Protein AF-A0A832IFD3-F1 (afdb_monomer_lite)

Radius of gyration: 28.28 Å; chains: 1; bounding box: 38×31×102 Å

Secondary structure (DSSP, 8-state):
-------GGGGS--EETTEEHHHHHHHHHHHHHHHHHHHHH--HHHHHHHHHHHHHHHHHHHHHHH-GGG--------GGG---STT-PPPP---------

pLDDT: mean 74.17, std 17.44, range [41.19, 96.0]

Structure (mmCIF, N/CA/C/O backbone):
data_AF-A0A832IFD3-F1
#
_entry.id   AF-A0A832IFD3-F1
#
loop_
_atom_site.group_PDB
_atom_site.id
_atom_site.type_symbol
_atom_site.label_atom_id
_atom_site.label_alt_id
_atom_site.label_comp_id
_atom_site.label_asym_id
_atom_site.label_entity_id
_atom_site.label_seq_id
_atom_site.pdbx_PDB_ins_code
_atom_site.Cartn_x
_atom_site.Cartn_y
_atom_site.Cartn_z
_atom_site.occupancy
_atom_site.B_iso_or_equiv
_atom_site.auth_seq_id
_atom_site.auth_comp_id
_atom_site.auth_asym_id
_atom_site.auth_atom_id
_atom_site.pdbx_PDB_model_num
ATOM 1 N N . MET A 1 1 ? 20.923 13.932 -40.776 1.00 64.19 1 MET A N 1
ATOM 2 C CA . MET A 1 1 ? 19.746 13.867 -39.874 1.00 64.19 1 MET A CA 1
ATOM 3 C C . MET A 1 1 ? 20.057 12.945 -38.698 1.00 64.19 1 MET A C 1
ATOM 5 O O . MET A 1 1 ? 20.489 11.821 -38.929 1.00 64.19 1 MET A O 1
ATOM 9 N N . LYS A 1 2 ? 19.915 13.411 -37.447 1.00 56.66 2 LYS A N 1
ATOM 10 C CA . LYS A 1 2 ? 20.198 12.598 -36.247 1.00 56.66 2 LYS A CA 1
ATOM 11 C C . LYS A 1 2 ? 19.088 11.555 -36.055 1.00 56.66 2 LYS A C 1
ATOM 13 O O . LYS A 1 2 ? 17.916 11.911 -35.992 1.00 56.66 2 LYS A O 1
ATOM 18 N N . LYS A 1 3 ? 19.451 10.271 -35.985 1.00 70.06 3 LYS A N 1
ATOM 19 C CA . LYS A 1 3 ? 18.503 9.172 -35.747 1.00 70.06 3 LYS A CA 1
ATOM 20 C C . LYS A 1 3 ? 18.209 9.081 -34.247 1.00 70.06 3 LYS A C 1
ATOM 22 O O . LYS A 1 3 ? 19.082 8.701 -33.472 1.00 70.06 3 LYS A O 1
ATOM 27 N N . PHE A 1 4 ? 16.992 9.421 -33.834 1.00 71.94 4 PHE A N 1
ATOM 28 C CA . PHE A 1 4 ? 16.545 9.224 -32.456 1.00 71.94 4 PHE A CA 1
ATOM 29 C C . PHE A 1 4 ? 16.092 7.771 -32.261 1.00 71.94 4 PHE A C 1
ATOM 31 O O . PHE A 1 4 ? 15.257 7.259 -33.007 1.00 71.94 4 PHE A O 1
ATOM 38 N N . LYS A 1 5 ? 16.653 7.080 -31.262 1.00 70.19 5 LYS A N 1
ATOM 39 C CA . LYS A 1 5 ? 16.202 5.737 -30.870 1.00 70.19 5 LYS A CA 1
ATOM 40 C C . LYS A 1 5 ? 14.793 5.874 -30.288 1.00 70.19 5 LYS A C 1
ATOM 42 O O . LYS A 1 5 ? 14.614 6.581 -29.301 1.00 70.19 5 LYS A O 1
ATOM 47 N N . ILE A 1 6 ? 13.806 5.201 -30.881 1.00 68.44 6 ILE A N 1
ATOM 48 C CA . ILE A 1 6 ? 12.424 5.191 -30.381 1.00 68.44 6 ILE A CA 1
ATOM 49 C C . ILE A 1 6 ? 12.435 4.666 -28.940 1.00 68.44 6 ILE A C 1
ATOM 51 O O . ILE A 1 6 ? 12.671 3.479 -28.690 1.00 68.44 6 ILE A O 1
ATOM 55 N N . TYR A 1 7 ? 12.216 5.571 -27.986 1.00 58.38 7 TYR A N 1
ATOM 56 C CA . TYR A 1 7 ? 12.236 5.273 -26.562 1.00 58.38 7 TYR A CA 1
ATOM 57 C C . TYR A 1 7 ? 10.970 4.495 -26.195 1.00 58.38 7 TYR A C 1
ATOM 59 O O . TYR A 1 7 ? 9.900 5.049 -25.966 1.00 58.38 7 TYR A O 1
ATOM 67 N N . LYS A 1 8 ? 11.076 3.163 -26.187 1.00 59.59 8 LYS A N 1
ATOM 68 C CA . LYS A 1 8 ? 9.932 2.253 -26.003 1.00 59.59 8 LYS A CA 1
ATOM 69 C C . LYS A 1 8 ? 9.608 1.947 -24.533 1.00 59.59 8 LYS A C 1
ATOM 71 O O . LYS A 1 8 ? 8.765 1.091 -24.268 1.00 59.59 8 LYS A O 1
ATOM 76 N N . ASN A 1 9 ? 10.261 2.619 -23.582 1.00 59.09 9 ASN A N 1
ATOM 77 C CA . ASN A 1 9 ? 10.113 2.330 -22.151 1.00 59.09 9 ASN A CA 1
ATOM 78 C C . ASN A 1 9 ? 8.904 3.022 -21.504 1.00 59.09 9 ASN A C 1
ATOM 80 O O . ASN A 1 9 ? 8.437 2.549 -20.474 1.00 59.09 9 ASN A O 1
ATOM 84 N N . ILE A 1 10 ? 8.321 4.041 -22.147 1.00 60.38 10 ILE A N 1
ATOM 85 C CA . ILE A 1 10 ? 7.134 4.767 -21.652 1.00 60.38 10 ILE A CA 1
ATOM 86 C C . ILE A 1 10 ? 5.885 3.889 -21.451 1.00 60.38 10 ILE A C 1
ATOM 88 O O . ILE A 1 10 ? 5.020 4.242 -20.663 1.00 60.38 10 ILE A O 1
ATOM 92 N N . ARG A 1 11 ? 5.784 2.730 -22.120 1.00 55.12 11 ARG A N 1
ATOM 93 C CA . ARG A 1 11 ? 4.643 1.801 -21.968 1.00 55.12 11 ARG A CA 1
ATOM 94 C C . ARG A 1 11 ? 4.897 0.638 -21.012 1.00 55.12 11 ARG A C 1
ATOM 96 O O . ARG A 1 11 ? 3.987 -0.146 -20.774 1.00 55.12 11 ARG A O 1
ATOM 103 N N . LYS A 1 12 ? 6.128 0.444 -20.523 1.00 56.81 12 LYS A N 1
ATOM 104 C CA . LYS A 1 12 ? 6.491 -0.853 -19.932 1.00 56.81 12 LYS A CA 1
ATOM 105 C C . LYS A 1 12 ? 5.999 -1.057 -18.506 1.00 56.81 12 LYS A C 1
ATOM 107 O O . LYS A 1 12 ? 5.722 -2.201 -18.172 1.00 56.81 12 LYS A O 1
ATOM 112 N N . ARG A 1 13 ? 5.861 -0.015 -17.684 1.00 60.72 13 ARG A N 1
ATOM 113 C CA . ARG A 1 13 ? 5.265 -0.117 -16.342 1.00 60.72 13 ARG A CA 1
ATOM 114 C C . ARG A 1 13 ? 4.687 1.236 -15.940 1.00 60.72 13 ARG A C 1
ATOM 116 O O . ARG A 1 13 ? 5.447 2.161 -15.680 1.00 60.72 13 ARG A O 1
ATOM 123 N N . ALA A 1 14 ? 3.362 1.344 -15.874 1.00 70.94 14 ALA A N 1
ATOM 124 C CA . ALA A 1 14 ? 2.728 2.424 -15.129 1.00 70.94 14 ALA A CA 1
ATOM 125 C C . ALA A 1 14 ? 2.959 2.142 -13.638 1.00 70.94 14 ALA A C 1
ATOM 127 O O . ALA A 1 14 ? 2.419 1.175 -13.091 1.00 70.94 14 ALA A O 1
ATOM 128 N N . MET A 1 15 ? 3.843 2.925 -13.021 1.00 79.56 15 MET A N 1
ATOM 129 C CA . MET A 1 15 ? 4.092 2.887 -11.584 1.00 79.56 15 MET A CA 1
ATOM 130 C C . MET A 1 15 ? 3.428 4.098 -10.941 1.00 79.56 15 MET A C 1
ATOM 132 O O . MET A 1 15 ? 3.633 5.225 -11.386 1.00 79.56 15 MET A O 1
ATOM 136 N N . ILE A 1 16 ? 2.655 3.859 -9.889 1.00 81.31 16 ILE A N 1
ATOM 137 C CA . ILE A 1 16 ? 2.046 4.887 -9.050 1.00 81.31 16 ILE A CA 1
ATOM 138 C C . ILE A 1 16 ? 2.712 4.776 -7.679 1.00 81.31 16 ILE A C 1
ATOM 140 O O . ILE A 1 16 ? 2.691 3.710 -7.068 1.00 81.31 16 ILE A O 1
ATOM 144 N N . MET A 1 17 ? 3.367 5.852 -7.229 1.00 80.75 17 MET A N 1
ATOM 145 C CA . MET A 1 17 ? 4.104 5.902 -5.951 1.00 80.75 17 MET A CA 1
ATOM 146 C C . MET A 1 17 ? 5.102 4.742 -5.756 1.00 80.75 17 MET A C 1
ATOM 148 O O . MET A 1 17 ? 5.241 4.185 -4.672 1.00 80.75 17 MET A O 1
ATOM 152 N N . GLY A 1 18 ? 5.797 4.342 -6.825 1.00 79.00 18 GLY A N 1
ATOM 153 C CA . GLY A 1 18 ? 6.788 3.260 -6.772 1.00 79.00 18 GLY A CA 1
ATOM 154 C C . GLY A 1 18 ? 6.206 1.840 -6.777 1.00 79.00 18 GLY A C 1
ATOM 155 O O . GLY A 1 18 ? 6.981 0.887 -6.797 1.00 79.00 18 GLY A O 1
ATOM 156 N N . LEU A 1 19 ? 4.878 1.680 -6.831 1.00 83.81 19 LEU A N 1
ATOM 157 C CA . LEU A 1 19 ? 4.201 0.392 -7.012 1.00 83.81 19 LEU A CA 1
ATOM 158 C C . LEU A 1 19 ? 3.615 0.271 -8.431 1.00 83.81 19 LEU A C 1
ATOM 160 O O . LEU A 1 19 ? 3.092 1.244 -8.971 1.00 83.81 19 LEU A O 1
ATOM 164 N N . PRO A 1 20 ? 3.650 -0.913 -9.066 1.00 86.75 20 PRO A N 1
ATOM 165 C CA . PRO A 1 20 ? 2.891 -1.170 -10.285 1.00 86.75 20 PRO A CA 1
ATOM 166 C C . PRO A 1 20 ? 1.384 -1.100 -10.002 1.00 86.75 20 PRO A C 1
ATOM 168 O O . PRO A 1 20 ? 0.940 -1.429 -8.901 1.00 86.75 20 PRO A O 1
ATOM 171 N N . ILE A 1 21 ? 0.598 -0.735 -11.019 1.00 87.19 21 ILE A N 1
ATOM 172 C CA . ILE A 1 21 ? -0.857 -0.519 -10.917 1.00 87.19 21 ILE A CA 1
ATOM 173 C C . ILE A 1 21 ? -1.617 -1.639 -10.176 1.00 87.19 21 ILE A C 1
ATOM 175 O O . ILE A 1 21 ? -2.500 -1.355 -9.373 1.00 87.19 21 ILE A O 1
ATOM 179 N N . SER A 1 22 ? -1.237 -2.906 -10.373 1.00 87.50 22 SER A N 1
ATOM 180 C CA . SER A 1 22 ? -1.863 -4.060 -9.714 1.00 87.50 22 SER A CA 1
ATOM 181 C C . SER A 1 22 ? -1.634 -4.067 -8.198 1.00 87.50 22 SER A C 1
ATOM 183 O O . SER A 1 22 ? -2.567 -4.266 -7.426 1.00 87.50 22 SER A O 1
ATOM 185 N N . LEU A 1 23 ? -0.394 -3.817 -7.764 1.00 88.31 23 LEU A N 1
ATOM 186 C CA . LEU A 1 23 ? -0.032 -3.770 -6.343 1.00 88.31 23 LEU A CA 1
ATOM 187 C C . LEU A 1 23 ? -0.601 -2.522 -5.667 1.00 88.31 23 LEU A C 1
ATOM 189 O O . LEU A 1 23 ? -1.001 -2.573 -4.508 1.00 88.31 23 LEU A O 1
ATOM 193 N N . PHE A 1 24 ? -0.689 -1.416 -6.405 1.00 90.56 24 PHE A N 1
ATOM 194 C CA . PHE A 1 24 ? -1.393 -0.224 -5.950 1.00 90.56 24 PHE A CA 1
ATOM 195 C C . PHE A 1 24 ? -2.884 -0.504 -5.703 1.00 90.56 24 PHE A C 1
ATOM 197 O O . PHE A 1 24 ? -3.415 -0.109 -4.670 1.00 90.56 24 PHE A O 1
ATOM 204 N N . GLY A 1 25 ? -3.541 -1.253 -6.595 1.00 92.56 25 GLY A N 1
ATOM 205 C CA . GLY A 1 25 ? -4.919 -1.703 -6.390 1.00 92.56 25 GLY A CA 1
ATOM 206 C C . GLY A 1 25 ? -5.090 -2.544 -5.121 1.00 92.56 25 GLY A C 1
ATOM 207 O O . GLY A 1 25 ? -6.030 -2.317 -4.364 1.00 92.56 25 GLY A O 1
ATOM 208 N N . LEU A 1 26 ? -4.153 -3.458 -4.841 1.00 92.75 26 LEU A N 1
ATOM 209 C CA . LEU A 1 26 ? -4.161 -4.252 -3.607 1.00 92.75 26 LEU A CA 1
ATOM 210 C C . LEU A 1 26 ? -4.024 -3.371 -2.353 1.00 92.75 26 LEU A C 1
ATOM 212 O O . LEU A 1 26 ? -4.733 -3.584 -1.371 1.00 92.75 26 LEU A O 1
ATOM 216 N N . MET A 1 27 ? -3.150 -2.361 -2.397 1.00 94.25 27 MET A N 1
ATOM 217 C CA . MET A 1 27 ? -2.993 -1.391 -1.310 1.00 94.25 27 MET A CA 1
ATOM 218 C C . MET A 1 27 ? -4.283 -0.588 -1.088 1.00 94.25 27 MET A C 1
ATOM 220 O O . MET A 1 27 ? -4.737 -0.474 0.046 1.00 94.25 27 MET A O 1
ATOM 224 N N . MET A 1 28 ? -4.939 -0.130 -2.157 1.00 95.19 28 MET A N 1
ATOM 225 C CA . MET A 1 28 ? -6.221 0.578 -2.056 1.00 95.19 28 MET A CA 1
ATOM 226 C C . MET A 1 28 ? -7.349 -0.308 -1.519 1.00 95.19 28 MET A C 1
ATOM 228 O O . MET A 1 28 ? -8.133 0.139 -0.684 1.00 95.19 28 MET A O 1
ATOM 232 N N . ALA A 1 29 ? -7.408 -1.577 -1.931 1.00 95.25 29 ALA A N 1
ATOM 233 C CA . ALA A 1 29 ? -8.371 -2.535 -1.393 1.00 95.25 29 ALA A CA 1
ATOM 234 C C . ALA A 1 29 ? -8.165 -2.766 0.114 1.00 95.25 29 ALA A C 1
ATOM 236 O O . ALA A 1 29 ? -9.140 -2.792 0.863 1.00 95.25 29 ALA A O 1
ATOM 237 N N . SER A 1 30 ? -6.909 -2.863 0.569 1.00 95.31 30 SER A N 1
ATOM 238 C CA . SER A 1 30 ? -6.576 -2.939 1.997 1.00 95.31 30 SER A CA 1
ATOM 239 C C . SER A 1 30 ? -7.036 -1.695 2.754 1.00 95.31 30 SER A C 1
ATOM 241 O O . SER A 1 30 ? -7.658 -1.833 3.802 1.00 95.31 30 SER A O 1
ATOM 243 N N . VAL A 1 31 ? -6.810 -0.492 2.212 1.00 94.62 31 VAL A N 1
ATOM 244 C CA . VAL A 1 31 ? -7.243 0.771 2.836 1.00 94.62 31 VAL A CA 1
ATOM 245 C C . VAL A 1 31 ? -8.768 0.825 2.976 1.00 94.62 31 VAL A C 1
ATOM 247 O O . VAL A 1 31 ? -9.292 1.131 4.050 1.00 94.62 31 VAL A O 1
ATOM 250 N N . ILE A 1 32 ? -9.501 0.467 1.921 1.00 96.00 32 ILE A N 1
ATOM 251 C CA . ILE A 1 32 ? -10.970 0.441 1.949 1.00 96.00 32 ILE A CA 1
ATOM 252 C C . ILE A 1 32 ? -11.476 -0.630 2.928 1.00 96.00 32 ILE A C 1
ATOM 254 O O . ILE A 1 32 ? -12.363 -0.359 3.736 1.00 96.00 32 ILE A O 1
ATOM 258 N N . GLY A 1 33 ? -10.884 -1.827 2.917 1.00 94.56 33 GLY A N 1
ATOM 259 C CA . GLY A 1 33 ? -11.224 -2.901 3.852 1.00 94.56 33 GLY A CA 1
ATOM 260 C C . GLY A 1 33 ? -10.929 -2.534 5.308 1.00 94.56 33 GLY A C 1
ATOM 261 O O . GLY A 1 33 ? -11.736 -2.805 6.195 1.00 94.56 33 GLY A O 1
ATOM 262 N N . SER A 1 34 ? -9.819 -1.839 5.561 1.00 93.81 34 SER A N 1
ATOM 263 C CA . SER A 1 34 ? -9.510 -1.312 6.888 1.00 93.81 34 SER A CA 1
ATOM 264 C C . SER A 1 34 ? -10.521 -0.287 7.367 1.00 93.81 34 SER A C 1
ATOM 266 O O . SER A 1 34 ? -10.923 -0.325 8.526 1.00 93.81 34 SER A O 1
ATOM 268 N N . LEU A 1 35 ? -10.962 0.599 6.475 1.00 92.50 35 LEU A N 1
ATOM 269 C CA . LEU A 1 35 ? -11.980 1.585 6.798 1.00 92.50 35 LEU A CA 1
ATOM 270 C C . LEU A 1 35 ? -13.289 0.895 7.201 1.00 92.50 35 LEU A C 1
ATOM 272 O O . LEU A 1 35 ? -13.867 1.253 8.223 1.00 92.50 35 LEU A O 1
ATOM 276 N N . MET A 1 36 ? -13.699 -0.138 6.454 1.00 93.81 36 MET A N 1
ATOM 277 C CA . MET A 1 36 ? -14.856 -0.977 6.789 1.00 93.81 36 MET A CA 1
ATOM 278 C C . MET A 1 36 ? -14.707 -1.630 8.174 1.00 93.81 36 MET A C 1
ATOM 280 O O . MET A 1 36 ? -15.630 -1.588 8.981 1.00 93.81 36 MET A O 1
ATOM 284 N N . LEU A 1 37 ? -13.541 -2.195 8.501 1.00 91.12 37 LEU A N 1
ATOM 285 C CA . LEU A 1 37 ? -13.313 -2.808 9.816 1.00 91.12 37 LEU A CA 1
ATOM 286 C C . LEU A 1 37 ? -13.385 -1.802 10.970 1.00 91.12 37 LEU A C 1
ATOM 288 O O . LEU A 1 37 ? -13.944 -2.113 12.023 1.00 91.12 37 LEU A O 1
ATOM 292 N N . ILE A 1 38 ? -12.837 -0.601 10.779 1.00 91.38 38 ILE A N 1
ATOM 293 C CA . ILE A 1 38 ? -12.824 0.443 11.809 1.00 91.38 38 ILE A CA 1
ATOM 294 C C . ILE A 1 38 ? -14.252 0.883 12.148 1.00 91.38 38 ILE A C 1
ATOM 296 O O . ILE A 1 38 ? -14.588 0.964 13.331 1.00 91.38 38 ILE A O 1
ATOM 300 N N . ILE A 1 39 ? -15.102 1.111 11.137 1.00 92.19 39 ILE A N 1
ATOM 301 C CA . ILE A 1 39 ? -16.489 1.551 11.364 1.00 92.19 39 ILE A CA 1
ATOM 302 C C . ILE A 1 39 ? -17.346 0.479 12.049 1.00 92.19 39 ILE A C 1
ATOM 304 O O . ILE A 1 39 ? -18.207 0.826 12.850 1.00 92.19 39 ILE A O 1
ATOM 308 N N . PHE A 1 40 ? -17.107 -0.809 11.775 1.00 89.00 40 PHE A N 1
ATOM 309 C CA . PHE A 1 40 ? -17.889 -1.903 12.361 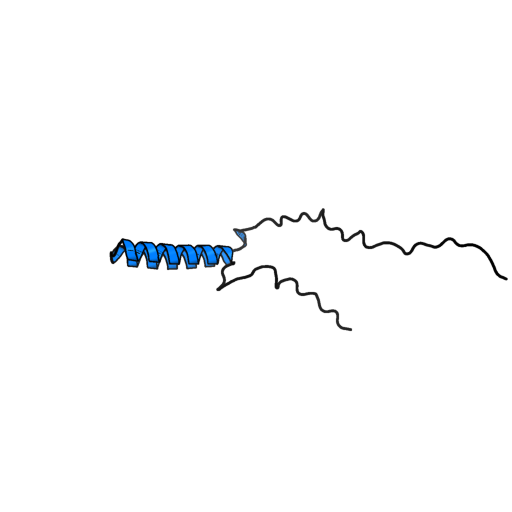1.00 89.00 40 PHE A CA 1
ATOM 310 C C . PHE A 1 40 ? -17.432 -2.293 13.769 1.00 89.00 40 PHE A C 1
ATOM 312 O O . PHE A 1 40 ? -18.257 -2.700 14.581 1.00 89.00 40 PHE A O 1
ATOM 319 N N . SER A 1 41 ? -16.133 -2.206 14.066 1.00 85.31 41 SER A N 1
ATOM 320 C CA . SER A 1 41 ? -15.593 -2.740 15.320 1.00 85.31 41 SER A CA 1
ATOM 321 C C . SER A 1 41 ? -15.452 -1.710 16.443 1.00 85.31 41 SER A C 1
ATOM 323 O O . SER A 1 41 ? -15.454 -2.119 17.601 1.00 85.31 41 SER A O 1
ATOM 325 N N . PHE A 1 42 ? -15.256 -0.423 16.130 1.00 78.62 42 PHE A N 1
ATOM 326 C CA . PHE A 1 42 ? -15.096 0.681 17.096 1.00 78.62 42 PHE A CA 1
ATOM 327 C C . PHE A 1 42 ? -14.188 0.392 18.320 1.00 78.62 42 PHE A C 1
ATOM 329 O O . PHE A 1 42 ? -14.419 0.887 19.421 1.00 78.62 42 PHE A O 1
ATOM 336 N N . SER A 1 43 ? -13.124 -0.399 18.140 1.00 87.31 43 SER A N 1
ATOM 337 C CA . SER A 1 43 ? -12.145 -0.727 19.187 1.00 87.31 43 SER A CA 1
ATOM 338 C C . SER A 1 43 ? -10.792 -0.082 18.892 1.00 87.31 43 SER A C 1
ATOM 340 O O . SER A 1 43 ? -10.261 -0.212 17.786 1.00 87.31 43 SER A O 1
ATOM 342 N N . LEU A 1 44 ? -10.195 0.567 19.900 1.00 88.81 44 LEU A N 1
ATOM 343 C CA . LEU A 1 44 ? -8.871 1.195 19.791 1.00 88.81 44 LEU A CA 1
ATOM 344 C C . LEU A 1 44 ? -7.783 0.194 19.385 1.00 88.81 44 LEU A C 1
ATOM 346 O O . LEU A 1 44 ? -6.922 0.518 18.568 1.00 88.81 44 LEU A O 1
ATOM 350 N N . SER A 1 45 ? -7.843 -1.039 19.893 1.00 90.69 45 SER A N 1
ATOM 351 C CA . SER A 1 45 ? -6.876 -2.088 19.551 1.00 90.69 45 SER A CA 1
ATOM 352 C C . SER A 1 45 ? -6.928 -2.453 18.067 1.00 90.69 45 SER A C 1
ATOM 354 O O . SER A 1 45 ? -5.888 -2.640 17.437 1.00 90.69 45 SER A O 1
ATOM 356 N N . VAL A 1 46 ? -8.133 -2.507 17.490 1.00 91.06 46 VAL A N 1
ATOM 357 C CA . VAL A 1 46 ? -8.330 -2.810 16.065 1.00 91.06 46 VAL A CA 1
ATOM 358 C C . VAL A 1 46 ? -7.802 -1.669 15.203 1.00 91.06 46 VAL A C 1
ATOM 360 O O . VAL A 1 46 ? -7.105 -1.926 14.227 1.00 91.06 46 VAL A O 1
ATOM 363 N N . ILE A 1 47 ? -8.048 -0.415 15.592 1.00 91.75 47 ILE A N 1
ATOM 364 C CA . ILE A 1 47 ? -7.537 0.763 14.874 1.00 91.75 47 ILE A CA 1
ATOM 365 C C . ILE A 1 47 ? -6.005 0.721 14.781 1.00 91.75 47 ILE A C 1
ATOM 367 O O . ILE A 1 47 ? -5.449 0.874 13.693 1.00 91.75 47 ILE A O 1
ATOM 371 N N . ILE A 1 48 ? -5.317 0.457 15.897 1.00 93.75 48 ILE A N 1
ATOM 372 C CA . ILE A 1 48 ? -3.847 0.386 15.934 1.00 93.75 48 ILE A CA 1
ATOM 373 C C . ILE A 1 48 ? -3.327 -0.752 15.044 1.00 93.75 48 ILE A C 1
ATOM 375 O O . ILE A 1 48 ? -2.427 -0.535 14.230 1.00 93.75 48 ILE A O 1
ATOM 379 N N . LEU A 1 49 ? -3.910 -1.950 15.163 1.00 93.50 49 LEU A N 1
ATOM 380 C CA . LEU A 1 49 ? -3.511 -3.119 14.374 1.00 93.50 49 LEU A CA 1
ATOM 381 C C . LEU A 1 49 ? -3.658 -2.863 12.872 1.00 93.50 49 LEU A C 1
ATOM 383 O O . LEU A 1 49 ? -2.768 -3.174 12.084 1.00 93.50 49 LEU A O 1
ATOM 387 N N . VAL A 1 50 ? -4.780 -2.275 12.480 1.00 93.56 50 VAL A N 1
ATOM 388 C CA . VAL A 1 50 ? -5.129 -2.015 11.087 1.00 93.56 50 VAL A CA 1
ATOM 389 C C . VAL A 1 50 ? -4.227 -0.945 10.455 1.00 93.56 50 VAL A C 1
ATOM 391 O O . VAL A 1 50 ? -3.855 -1.065 9.282 1.00 93.56 50 VAL A O 1
ATOM 394 N N . LEU A 1 51 ? -3.826 0.074 11.221 1.00 92.50 51 LEU A N 1
ATOM 395 C CA . LEU A 1 51 ? -2.848 1.075 10.780 1.00 92.50 51 LEU A CA 1
ATOM 396 C C . 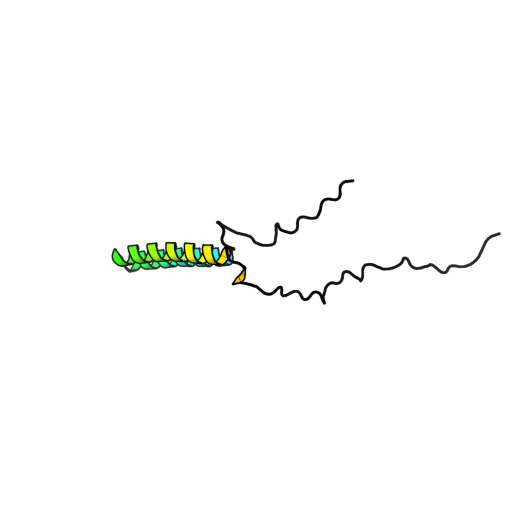LEU A 1 51 ? -1.466 0.449 10.556 1.00 92.50 51 LEU A C 1
ATOM 398 O O . LEU A 1 51 ? -0.871 0.633 9.492 1.00 92.50 51 LEU A O 1
ATOM 402 N N . LEU A 1 52 ? -0.983 -0.335 11.527 1.00 95.62 52 LEU A N 1
ATOM 403 C CA . LEU A 1 52 ? 0.278 -1.076 11.414 1.00 95.62 52 LEU A CA 1
ATOM 404 C C . LEU A 1 52 ? 0.259 -2.035 10.222 1.00 95.62 52 LEU A C 1
ATOM 406 O O . LEU A 1 52 ? 1.233 -2.101 9.473 1.00 95.62 52 LEU A O 1
ATOM 410 N N . PHE A 1 53 ? -0.856 -2.736 10.014 1.00 95.38 53 PHE A N 1
ATOM 411 C CA . PHE A 1 53 ? -1.026 -3.659 8.900 1.00 95.38 53 PHE A CA 1
ATOM 412 C C . PHE A 1 53 ? -0.926 -2.948 7.548 1.00 95.38 53 PHE A C 1
ATOM 414 O O . PHE A 1 53 ? -0.155 -3.383 6.698 1.00 95.38 53 PHE A O 1
ATOM 421 N N . ASN A 1 54 ? -1.629 -1.826 7.349 1.00 94.94 54 ASN A N 1
ATOM 422 C CA . ASN A 1 54 ? -1.540 -1.063 6.097 1.00 94.94 54 ASN A CA 1
ATOM 423 C C . ASN A 1 54 ? -0.120 -0.535 5.837 1.00 94.94 54 ASN A C 1
ATOM 425 O O . ASN A 1 54 ? 0.365 -0.596 4.705 1.00 94.94 54 ASN A O 1
ATOM 429 N N . PHE A 1 55 ? 0.569 -0.056 6.877 1.00 94.25 55 PHE A N 1
ATOM 430 C CA . PHE A 1 55 ? 1.946 0.421 6.748 1.00 94.25 55 PHE A CA 1
ATOM 431 C C . PHE A 1 55 ? 2.919 -0.718 6.410 1.00 94.25 55 PHE A C 1
ATOM 433 O O . PHE A 1 55 ? 3.716 -0.606 5.476 1.00 94.25 55 PHE A O 1
ATOM 440 N N . GLY A 1 56 ? 2.815 -1.845 7.121 1.00 95.31 56 GLY A N 1
ATOM 441 C CA . GLY A 1 56 ? 3.613 -3.044 6.869 1.00 95.31 56 GLY A CA 1
ATOM 442 C C . GL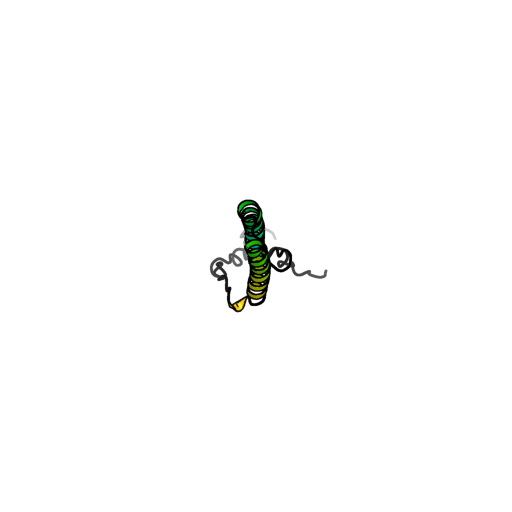Y A 1 56 ? 3.372 -3.622 5.475 1.00 95.31 56 GLY A C 1
ATOM 443 O O . GLY A 1 56 ? 4.328 -3.952 4.774 1.00 95.31 56 GLY A O 1
ATOM 444 N N . LEU A 1 57 ? 2.113 -3.664 5.033 1.00 94.44 57 LEU A N 1
ATOM 445 C CA . LEU A 1 57 ? 1.730 -4.074 3.685 1.00 94.44 57 LEU A CA 1
ATOM 446 C C . LEU A 1 57 ? 2.408 -3.183 2.636 1.00 94.44 57 LEU A C 1
ATOM 448 O O . LEU A 1 57 ? 3.070 -3.691 1.733 1.00 94.44 57 LEU A O 1
ATOM 452 N N . TYR A 1 58 ? 2.309 -1.858 2.771 1.00 92.19 58 TYR A N 1
ATOM 453 C CA . TYR A 1 58 ? 2.934 -0.921 1.835 1.00 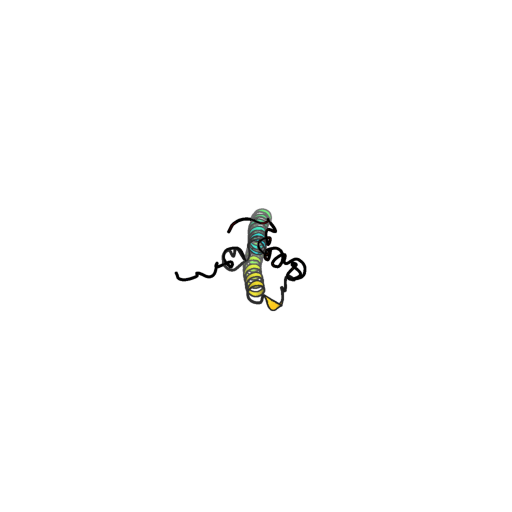92.19 58 TYR A CA 1
ATOM 454 C C . TYR A 1 58 ? 4.456 -1.107 1.747 1.00 92.19 58 TYR A C 1
ATOM 456 O O . TYR A 1 58 ? 5.009 -1.184 0.646 1.00 92.19 58 TYR A O 1
ATOM 464 N N . LEU A 1 59 ? 5.134 -1.238 2.891 1.00 92.00 59 LEU A N 1
ATOM 465 C CA . LEU A 1 59 ? 6.577 -1.481 2.936 1.00 92.00 59 LEU A CA 1
ATOM 466 C C . LEU A 1 59 ? 6.960 -2.819 2.295 1.00 92.00 59 LEU A C 1
ATOM 468 O O . LEU A 1 59 ? 7.887 -2.860 1.484 1.00 92.00 59 LEU A O 1
ATOM 472 N N . GLY A 1 60 ? 6.231 -3.893 2.610 1.00 90.88 60 GLY A N 1
ATOM 473 C CA . GLY A 1 60 ? 6.463 -5.223 2.046 1.00 90.88 60 GLY A CA 1
ATOM 474 C C . GLY A 1 60 ? 6.306 -5.244 0.525 1.00 90.88 60 GLY A C 1
ATOM 475 O O . GLY A 1 60 ? 7.176 -5.748 -0.189 1.00 90.88 60 GLY A O 1
ATOM 476 N N . LEU A 1 61 ? 5.244 -4.618 0.008 1.00 89.00 61 LEU A N 1
ATOM 477 C CA . LEU A 1 61 ? 5.013 -4.485 -1.432 1.00 89.00 61 LEU A CA 1
ATOM 478 C C . LEU A 1 61 ? 6.105 -3.642 -2.102 1.00 89.00 61 LEU A C 1
ATOM 480 O O . LEU A 1 61 ? 6.619 -4.026 -3.152 1.00 89.00 61 LEU A O 1
ATOM 484 N N . SER A 1 62 ? 6.494 -2.5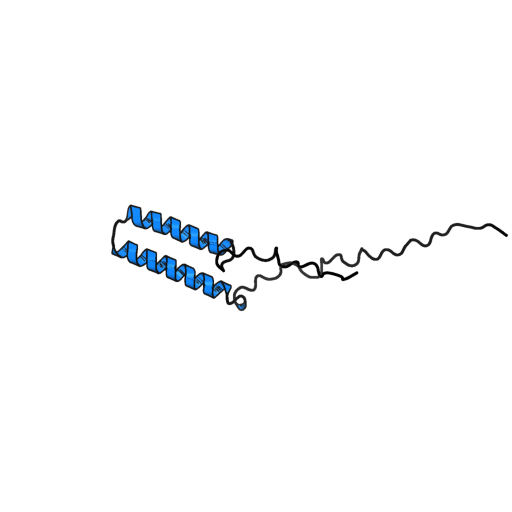18 -1.496 1.00 87.25 62 SER A N 1
ATOM 485 C CA . SER A 1 62 ? 7.553 -1.646 -2.021 1.00 87.25 62 SER A CA 1
ATOM 486 C C . SER A 1 62 ? 8.901 -2.372 -2.097 1.00 87.25 62 SER A C 1
ATOM 488 O O . SER A 1 62 ? 9.608 -2.286 -3.104 1.00 87.25 62 SER A O 1
ATOM 490 N N . TYR A 1 63 ? 9.236 -3.163 -1.074 1.00 86.00 63 TYR A N 1
ATOM 491 C CA . TYR A 1 63 ? 10.446 -3.983 -1.063 1.00 86.00 63 TYR A CA 1
ATOM 492 C C . TYR A 1 63 ? 10.422 -5.081 -2.137 1.00 86.00 63 TYR A C 1
ATOM 494 O O . TYR A 1 63 ? 11.430 -5.309 -2.813 1.00 86.00 63 TYR A O 1
ATOM 502 N N . SER A 1 64 ? 9.266 -5.718 -2.345 1.00 81.88 64 SER A N 1
ATOM 503 C CA . SER A 1 64 ? 9.079 -6.743 -3.378 1.00 81.88 64 SER A CA 1
ATOM 504 C C . SER A 1 64 ? 9.266 -6.177 -4.794 1.00 81.88 64 SER A C 1
ATOM 506 O O . SER A 1 64 ? 9.916 -6.796 -5.634 1.00 81.88 64 SER A O 1
ATOM 508 N N . VAL A 1 65 ? 8.795 -4.951 -5.049 1.00 80.25 65 VAL A N 1
ATOM 509 C CA . VAL A 1 65 ? 8.980 -4.268 -6.344 1.00 80.25 65 VAL A CA 1
ATOM 510 C C . VAL A 1 65 ? 10.437 -3.869 -6.589 1.00 80.25 65 VAL A C 1
ATOM 512 O O . VAL A 1 65 ? 10.906 -3.941 -7.726 1.00 80.25 65 VAL A O 1
ATOM 515 N N . LYS A 1 66 ? 11.167 -3.464 -5.540 1.00 77.50 66 LYS A N 1
ATOM 516 C CA . LYS A 1 66 ? 12.587 -3.080 -5.635 1.00 77.50 66 LYS A CA 1
ATOM 517 C C . LYS A 1 66 ? 13.519 -4.252 -5.947 1.00 77.50 66 LYS A C 1
ATOM 519 O O . LYS A 1 66 ? 14.584 -4.022 -6.512 1.00 77.50 66 LYS A O 1
ATOM 524 N N . ASN A 1 67 ? 13.117 -5.484 -5.632 1.00 74.31 67 ASN A N 1
ATOM 525 C CA . ASN A 1 67 ? 13.876 -6.705 -5.908 1.00 74.31 67 ASN A CA 1
ATOM 526 C C . ASN A 1 67 ? 13.193 -7.538 -7.009 1.00 74.31 67 ASN A C 1
ATOM 528 O O . ASN A 1 67 ? 12.652 -8.612 -6.733 1.00 74.31 67 ASN A O 1
ATOM 532 N N . PRO A 1 68 ? 13.241 -7.100 -8.286 1.00 63.78 68 PRO A N 1
ATOM 533 C CA . PRO A 1 68 ? 12.556 -7.773 -9.393 1.00 63.78 68 PRO A CA 1
ATOM 534 C C . PRO A 1 68 ? 13.085 -9.188 -9.673 1.00 63.78 68 PRO A C 1
ATOM 536 O O . PRO A 1 68 ? 12.484 -9.915 -10.459 1.00 63.78 68 PRO A O 1
ATOM 539 N N . ASN A 1 69 ? 14.186 -9.594 -9.031 1.00 60.16 69 ASN A N 1
ATOM 540 C CA . ASN A 1 69 ? 14.791 -10.912 -9.199 1.00 60.16 69 ASN A CA 1
ATOM 541 C C . ASN A 1 69 ? 13.898 -12.055 -8.683 1.00 60.16 69 ASN A C 1
ATOM 543 O O . ASN A 1 69 ? 13.976 -13.161 -9.206 1.00 60.16 69 ASN A O 1
ATOM 547 N N . LEU A 1 70 ? 13.011 -11.774 -7.718 1.00 56.88 70 LEU A N 1
ATOM 548 C CA . LEU A 1 70 ? 12.035 -12.740 -7.190 1.00 56.88 70 LEU A CA 1
ATOM 549 C C . LEU A 1 70 ? 10.775 -12.858 -8.064 1.00 56.88 70 LEU A C 1
ATOM 551 O O . LEU A 1 70 ? 10.040 -13.836 -7.974 1.00 56.88 70 LEU A O 1
ATOM 555 N N . LEU A 1 71 ? 10.524 -11.865 -8.921 1.00 56.06 71 LEU A N 1
ATOM 556 C CA . LEU A 1 71 ? 9.350 -11.771 -9.785 1.00 56.06 71 LEU A CA 1
ATOM 557 C C . LEU A 1 71 ? 9.787 -11.746 -11.251 1.00 56.06 71 LEU A C 1
ATOM 559 O O . LEU A 1 71 ? 9.427 -10.836 -12.006 1.00 56.06 71 LEU A O 1
ATOM 563 N N . HIS A 1 72 ? 10.563 -12.755 -11.659 1.00 55.03 72 HIS A N 1
ATOM 564 C CA . HIS A 1 72 ? 10.787 -13.068 -13.070 1.00 55.03 72 HIS A CA 1
ATOM 565 C C . HIS A 1 72 ? 9.450 -13.482 -13.709 1.00 55.03 72 HIS A C 1
ATOM 567 O O . HIS A 1 72 ? 9.160 -14.656 -13.919 1.00 55.03 72 HIS A O 1
ATOM 573 N N . TYR A 1 73 ? 8.611 -12.489 -14.019 1.00 57.09 73 TYR A N 1
ATOM 574 C CA . TYR A 1 73 ? 7.483 -12.634 -14.928 1.00 57.09 73 TYR A CA 1
ATOM 575 C C . TYR A 1 73 ? 8.083 -12.969 -16.289 1.00 57.09 73 TYR A C 1
ATOM 577 O O . TYR A 1 73 ? 8.589 -12.100 -17.008 1.00 57.09 73 TYR A O 1
ATOM 585 N N . GLN A 1 74 ? 8.130 -14.271 -16.553 1.00 52.75 74 GLN A N 1
ATOM 586 C CA . GLN A 1 74 ? 8.681 -14.887 -17.742 1.00 52.75 74 GLN A CA 1
ATOM 587 C C . GLN A 1 74 ? 8.190 -14.114 -18.969 1.00 52.75 74 GLN A C 1
ATOM 589 O O . GLN A 1 74 ? 7.000 -13.844 -19.134 1.00 52.75 74 GLN A O 1
ATOM 594 N N . LYS A 1 75 ? 9.136 -13.683 -19.804 1.00 55.19 75 LYS A N 1
ATOM 595 C CA . LYS A 1 75 ? 8.878 -13.013 -21.078 1.00 55.19 75 LYS A CA 1
ATOM 596 C C . LYS A 1 75 ? 8.066 -13.982 -21.952 1.00 55.19 75 LYS A C 1
ATOM 598 O O . LYS A 1 75 ? 8.651 -14.804 -22.641 1.00 55.19 75 LYS A O 1
ATOM 603 N N . VAL A 1 76 ? 6.735 -13.880 -21.939 1.00 60.03 76 VAL A N 1
ATOM 604 C CA . VAL A 1 76 ? 5.796 -14.733 -22.709 1.00 60.03 76 VAL A CA 1
ATOM 605 C C . VAL A 1 76 ? 5.864 -14.539 -24.232 1.00 60.03 76 VAL A C 1
ATOM 607 O O . VAL A 1 76 ? 4.985 -14.986 -24.959 1.00 60.03 76 VAL A O 1
ATOM 610 N N . PHE A 1 77 ? 6.908 -13.885 -24.742 1.00 57.72 77 PHE A N 1
ATOM 611 C CA . PHE A 1 77 ? 7.140 -13.779 -26.175 1.00 57.72 77 PHE A CA 1
ATOM 612 C C . PHE A 1 77 ? 8.418 -14.533 -26.532 1.00 57.72 77 PHE A C 1
ATOM 614 O O . PHE A 1 77 ? 9.510 -13.977 -26.356 1.00 57.72 77 PHE A O 1
ATOM 621 N N . PRO A 1 78 ? 8.294 -15.790 -26.997 1.00 63.81 78 PRO A N 1
ATOM 622 C CA . PRO A 1 78 ? 9.417 -16.511 -27.565 1.00 63.81 78 PRO A CA 1
ATOM 623 C C . PRO A 1 78 ? 9.904 -15.769 -28.814 1.00 63.81 78 PRO A C 1
ATOM 625 O O . PRO A 1 78 ? 9.112 -15.308 -29.640 1.00 63.81 78 PRO A O 1
ATOM 628 N N . ASP A 1 79 ? 11.224 -15.650 -28.961 1.00 59.81 79 ASP A N 1
ATOM 629 C CA . ASP A 1 79 ? 11.846 -14.943 -30.090 1.00 59.81 79 ASP A CA 1
ATOM 630 C C . ASP A 1 79 ? 11.592 -15.652 -31.448 1.00 59.81 79 ASP A C 1
ATOM 632 O O . ASP A 1 79 ? 11.934 -15.118 -32.504 1.00 59.81 79 ASP A O 1
ATOM 636 N N . THR A 1 80 ? 10.922 -16.813 -31.437 1.00 62.62 80 THR A N 1
ATOM 637 C CA . THR A 1 80 ? 10.486 -17.577 -32.616 1.00 62.62 80 THR A CA 1
ATOM 638 C C . THR A 1 80 ? 9.329 -16.927 -33.387 1.00 62.62 80 THR A C 1
ATOM 640 O O . THR A 1 80 ? 9.183 -17.211 -34.571 1.00 62.62 80 THR A O 1
ATOM 643 N N . ILE A 1 81 ? 8.551 -16.009 -32.786 1.00 61.38 81 ILE A N 1
ATOM 644 C CA . I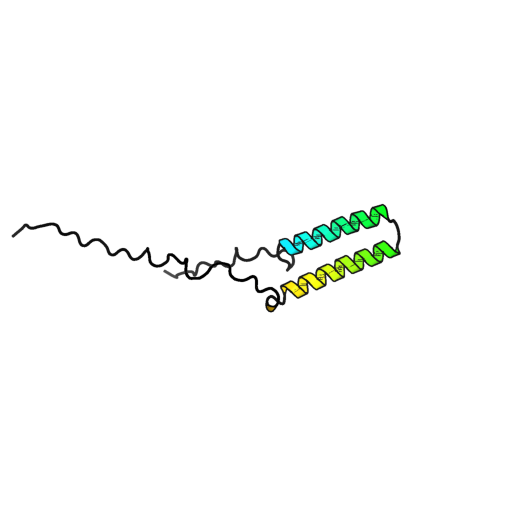LE A 1 81 ? 7.442 -15.278 -33.453 1.00 61.38 81 ILE A CA 1
ATOM 645 C C . ILE A 1 81 ? 7.837 -13.820 -33.764 1.00 61.38 81 ILE A C 1
ATOM 647 O O . ILE A 1 81 ? 7.058 -12.875 -33.654 1.00 61.38 81 ILE A O 1
ATOM 651 N N . SER A 1 82 ? 9.097 -13.586 -34.129 1.00 62.66 82 SER A N 1
ATOM 652 C CA . SER A 1 82 ? 9.559 -12.274 -34.590 1.00 62.66 82 SER A CA 1
ATOM 653 C C . SER A 1 82 ? 9.579 -12.242 -36.120 1.00 62.66 82 SER A C 1
ATOM 655 O O . SER A 1 82 ? 10.572 -12.608 -36.747 1.00 62.66 82 SER A O 1
ATOM 657 N N . ASN A 1 83 ? 8.491 -11.769 -36.741 1.00 56.28 83 ASN A N 1
ATOM 658 C CA . ASN A 1 83 ? 8.385 -11.584 -38.195 1.00 56.28 83 ASN A CA 1
ATOM 659 C C . ASN A 1 83 ? 9.185 -10.359 -38.694 1.00 56.28 83 ASN A C 1
ATOM 661 O O . ASN A 1 83 ? 8.653 -9.432 -39.296 1.00 56.28 83 ASN A O 1
ATOM 665 N N . LYS A 1 84 ? 10.482 -10.300 -38.382 1.00 59.38 84 LYS A N 1
ATOM 666 C CA . LYS A 1 84 ? 11.381 -9.247 -38.888 1.00 59.38 84 LYS A CA 1
ATOM 667 C C . LYS A 1 84 ? 11.979 -9.587 -40.252 1.00 59.38 84 LYS A C 1
ATOM 669 O O . LYS A 1 84 ? 12.555 -8.708 -40.880 1.00 59.38 84 LYS A O 1
ATOM 674 N N . LYS A 1 85 ? 11.861 -10.842 -40.695 1.00 59.22 85 LYS A N 1
ATOM 675 C CA . LYS A 1 85 ? 12.493 -11.338 -41.924 1.00 59.22 85 LYS A CA 1
ATOM 676 C C . LYS A 1 85 ? 11.619 -11.191 -43.178 1.00 59.22 85 LYS A C 1
ATOM 678 O O . LYS A 1 85 ? 12.178 -11.168 -44.263 1.00 59.22 85 LYS A O 1
ATOM 683 N N . ALA A 1 86 ? 10.300 -11.000 -43.055 1.00 58.47 86 ALA A N 1
ATOM 684 C CA . ALA A 1 86 ? 9.415 -10.847 -44.219 1.00 58.47 86 ALA A CA 1
ATOM 685 C C . ALA A 1 86 ? 9.508 -9.483 -44.937 1.00 58.47 86 ALA A C 1
ATOM 687 O O . ALA A 1 86 ? 8.861 -9.298 -45.958 1.00 58.47 86 ALA A O 1
ATOM 688 N N . PHE A 1 87 ? 10.290 -8.521 -44.427 1.00 53.88 87 PHE A N 1
ATOM 689 C CA . PHE A 1 87 ? 10.443 -7.204 -45.068 1.00 53.88 87 PHE A CA 1
ATOM 690 C C . PHE A 1 87 ? 11.569 -7.151 -46.122 1.00 53.88 87 PHE A C 1
ATOM 692 O O . PHE A 1 87 ? 11.736 -6.139 -46.791 1.00 53.88 87 PHE A O 1
ATOM 699 N N . LEU A 1 88 ? 12.343 -8.224 -46.302 1.00 60.47 88 LEU A N 1
ATOM 700 C CA . LEU A 1 88 ? 13.336 -8.312 -47.378 1.00 60.47 88 LEU A CA 1
ATOM 701 C C . LEU A 1 88 ? 12.698 -8.939 -48.624 1.00 60.47 88 LEU A C 1
ATOM 703 O O . LEU A 1 88 ? 13.024 -10.065 -48.986 1.00 60.47 88 LEU A O 1
ATOM 707 N N . LEU A 1 89 ? 11.762 -8.225 -49.253 1.00 54.03 89 LEU A N 1
ATOM 708 C CA . LEU A 1 89 ? 11.422 -8.497 -50.649 1.00 54.03 89 LEU A CA 1
ATOM 709 C C . LEU A 1 89 ? 12.497 -7.831 -51.523 1.00 54.03 89 LEU A C 1
ATOM 711 O O . LEU A 1 89 ? 12.691 -6.618 -51.391 1.00 54.03 89 LEU A O 1
ATOM 715 N N . PRO A 1 90 ? 13.228 -8.568 -52.378 1.00 56.19 90 PRO A N 1
ATOM 716 C CA . PRO A 1 90 ? 13.957 -7.933 -53.466 1.00 56.19 90 PRO A CA 1
ATOM 717 C C . PRO A 1 90 ? 12.936 -7.279 -54.417 1.00 56.19 90 PRO A C 1
ATOM 719 O O . PRO A 1 90 ? 11.832 -7.810 -54.566 1.00 56.19 90 PRO A O 1
ATOM 722 N N . PRO A 1 91 ? 13.254 -6.134 -55.046 1.00 54.00 91 PRO A N 1
ATOM 723 C CA . PRO A 1 91 ? 12.468 -5.664 -56.177 1.00 54.00 91 PRO A CA 1
ATOM 724 C C . PRO A 1 91 ? 12.472 -6.780 -57.222 1.00 54.00 91 PRO A C 1
ATOM 726 O O . PRO A 1 91 ? 13.541 -7.312 -57.526 1.00 54.00 91 PRO A O 1
ATOM 729 N N . GLU A 1 92 ? 11.297 -7.160 -57.719 1.00 55.28 92 GLU A N 1
ATOM 730 C CA . GLU A 1 92 ? 11.189 -8.033 -58.882 1.00 55.28 92 GLU A CA 1
ATOM 731 C C . GLU A 1 92 ? 12.085 -7.493 -60.000 1.00 55.28 92 GLU A C 1
ATOM 733 O O . GLU A 1 92 ? 11.925 -6.364 -60.469 1.00 55.28 92 GLU A O 1
ATOM 738 N N . GLU A 1 93 ? 13.051 -8.313 -60.399 1.00 53.41 93 GLU A N 1
ATOM 739 C CA . GLU A 1 93 ? 13.706 -8.207 -61.690 1.00 53.41 93 GLU A CA 1
ATOM 740 C C . GLU A 1 93 ? 12.622 -8.426 -62.748 1.00 53.41 93 GLU A C 1
ATOM 742 O O . GLU A 1 93 ? 12.094 -9.523 -62.900 1.00 53.41 93 GLU A O 1
ATOM 747 N N . ASN A 1 94 ? 12.222 -7.336 -63.397 1.00 42.56 94 ASN A N 1
ATOM 748 C CA . ASN A 1 94 ? 11.224 -7.323 -64.453 1.00 42.56 94 ASN A CA 1
ATOM 749 C C . ASN A 1 94 ? 11.842 -7.883 -65.751 1.00 42.56 94 ASN A C 1
ATOM 751 O O . ASN A 1 94 ? 12.714 -7.215 -66.314 1.00 42.56 94 ASN A O 1
ATOM 755 N N . PRO A 1 95 ? 11.410 -9.050 -66.268 1.00 53.84 95 PRO A N 1
ATOM 756 C CA . PRO A 1 95 ? 11.890 -9.582 -67.530 1.00 53.84 95 PRO A CA 1
ATOM 757 C C . PRO A 1 95 ? 10.955 -9.104 -68.651 1.00 53.84 95 PRO A C 1
ATOM 759 O O . PRO A 1 95 ? 10.117 -9.856 -69.135 1.00 53.84 95 PRO A O 1
ATOM 762 N N . ASN A 1 96 ? 11.085 -7.843 -69.060 1.00 43.94 96 ASN A N 1
ATOM 763 C CA . ASN A 1 96 ? 10.538 -7.363 -70.332 1.00 43.94 96 ASN A CA 1
ATOM 764 C C . ASN A 1 96 ? 11.733 -6.989 -71.214 1.00 43.94 96 ASN A C 1
ATOM 766 O O . ASN A 1 96 ? 12.474 -6.064 -70.904 1.00 43.94 96 ASN A O 1
ATOM 770 N N . HIS A 1 97 ? 12.115 -7.888 -72.119 1.00 41.81 97 HIS A N 1
ATOM 771 C CA . HIS A 1 97 ? 11.733 -7.821 -73.532 1.00 41.81 97 HIS A CA 1
ATOM 772 C C . HIS A 1 97 ? 12.324 -6.595 -74.244 1.00 41.81 97 HIS A C 1
ATOM 774 O O . HIS A 1 97 ? 11.853 -5.488 -74.042 1.00 41.81 97 HIS A O 1
ATOM 780 N N . HIS A 1 98 ? 13.359 -6.880 -75.047 1.00 47.97 98 HIS A N 1
ATOM 781 C CA . HIS A 1 98 ? 13.583 -6.474 -76.442 1.00 47.97 98 HIS A CA 1
ATOM 782 C C . HIS A 1 98 ? 13.228 -5.049 -76.916 1.00 47.97 98 HIS A C 1
ATOM 784 O O . HIS A 1 98 ? 12.162 -4.538 -76.615 1.00 47.97 98 HIS A O 1
ATOM 790 N N . GLU A 1 99 ? 14.085 -4.558 -77.830 1.00 43.53 99 GLU A N 1
ATOM 791 C CA . GLU A 1 99 ? 13.988 -3.320 -78.640 1.00 43.53 99 GLU A CA 1
ATOM 792 C C . GLU A 1 99 ? 14.546 -2.085 -77.897 1.00 43.53 99 GLU A C 1
ATOM 794 O O . GLU A 1 99 ? 14.193 -1.825 -76.759 1.00 43.53 99 GLU A O 1
ATOM 799 N N . GLU A 1 100 ? 15.539 -1.334 -78.384 1.00 41.44 100 GLU A N 1
ATOM 800 C CA . GLU A 1 100 ? 15.819 -0.848 -79.740 1.00 41.44 100 GLU A CA 1
ATOM 801 C C . GLU A 1 100 ? 17.305 -0.422 -79.869 1.00 41.44 100 GLU A C 1
ATOM 803 O O . GLU A 1 100 ? 17.851 0.187 -78.952 1.00 41.44 100 GLU A O 1
ATOM 808 N N . ASN A 1 101 ? 17.897 -0.770 -81.021 1.00 41.19 101 ASN A N 1
ATOM 809 C CA . ASN A 1 101 ? 18.928 -0.085 -81.831 1.00 41.19 101 ASN A CA 1
ATOM 810 C C . ASN A 1 101 ? 20.065 0.716 -81.171 1.00 41.19 101 ASN A C 1
ATOM 812 O O . ASN A 1 101 ? 19.835 1.862 -80.725 1.00 41.19 101 ASN A O 1
#

Foldseek 3Di:
DDDDDPPPCPPVFDDDPQAGPVLVVVLVVLVVVLVVCCVVPVDPVSVVVSVVVSVVSVVVRNVCSVCCVVVCPDPPDDPVPPPPPVVPDDPDPDDDDDDDD

Sequence (101 aa):
MKKFKIYKNIRKRAMIMGLPISLFGLMMASVIGSLMLIIFSFSLSVIILVLLFNFGLYLGLSYSVKNPNLLHYQKVFPDTISNKKAFLLPPEENPNHHEEN